Protein AF-A0A2H0YV54-F1 (afdb_monomer_lite)

Sequence (71 aa):
MPKEKKFAELFKELEDITQKFEDTTESDLDTSVKEFEHGLEIAQELKDRLQGIELRVKKIQAKYQQKNTYV

Secondary structure (DSSP, 8-state):
-PPPPPHHHHHHHHHHHHHHHHS-S---HHHHHHHHHHHHHHHHHHHHHHHHHHHHHHHHHHHHHHHTS--

Structure (mmCIF, N/CA/C/O backbone):
data_AF-A0A2H0YV54-F1
#
_entry.id   AF-A0A2H0YV54-F1
#
loop_
_atom_site.group_PDB
_atom_site.id
_atom_site.type_symbol
_atom_site.label_atom_id
_atom_site.label_alt_id
_atom_site.label_comp_id
_atom_site.label_asym_id
_atom_site.label_entity_id
_atom_site.label_seq_id
_atom_site.pdbx_PDB_ins_code
_atom_site.Cartn_x
_atom_site.Cartn_y
_atom_site.Cartn_z
_atom_site.occupancy
_atom_site.B_iso_or_equiv
_atom_site.auth_seq_id
_atom_site.auth_comp_id
_atom_site.auth_asym_id
_atom_site.auth_atom_id
_atom_site.pdbx_PDB_model_num
ATOM 1 N N . MET A 1 1 ? 12.552 -16.243 8.440 1.00 38.31 1 MET A N 1
ATOM 2 C CA . MET A 1 1 ? 11.213 -15.894 7.921 1.00 38.31 1 MET A CA 1
ATOM 3 C C . MET A 1 1 ? 11.288 -14.458 7.428 1.00 38.31 1 MET A C 1
ATOM 5 O O . MET A 1 1 ? 11.826 -13.647 8.181 1.00 38.31 1 MET A O 1
ATOM 9 N N . PRO A 1 2 ? 10.884 -14.144 6.187 1.00 49.06 2 PRO A N 1
ATOM 10 C CA . PRO A 1 2 ? 10.886 -12.761 5.722 1.00 49.06 2 PRO A CA 1
ATOM 11 C C . PRO A 1 2 ? 9.956 -11.940 6.622 1.00 49.06 2 PRO A C 1
ATOM 13 O O . PRO A 1 2 ? 8.889 -12.415 7.008 1.00 49.06 2 PRO A O 1
ATOM 16 N N . LYS A 1 3 ? 10.403 -10.752 7.042 1.00 60.44 3 LYS A N 1
ATOM 17 C CA . LYS A 1 3 ? 9.562 -9.838 7.819 1.00 60.44 3 LYS A CA 1
ATOM 18 C C . LYS A 1 3 ? 8.470 -9.329 6.889 1.00 60.44 3 LYS A C 1
ATOM 20 O O . LYS A 1 3 ? 8.782 -8.780 5.838 1.00 60.44 3 LYS A O 1
ATOM 25 N N . GLU A 1 4 ? 7.222 -9.538 7.279 1.00 74.19 4 GLU A N 1
ATOM 26 C CA . GLU A 1 4 ? 6.066 -8.962 6.602 1.00 74.19 4 GLU A CA 1
ATOM 27 C C . GLU A 1 4 ? 6.246 -7.436 6.503 1.00 74.19 4 GLU A C 1
ATOM 29 O O . GLU A 1 4 ? 6.583 -6.788 7.503 1.00 74.19 4 GLU A O 1
ATOM 34 N N . LYS A 1 5 ? 6.094 -6.874 5.297 1.00 83.56 5 LYS A N 1
ATOM 35 C CA . LYS A 1 5 ? 6.285 -5.437 5.061 1.00 83.56 5 LYS A CA 1
ATOM 36 C C . LYS A 1 5 ? 5.225 -4.635 5.821 1.00 83.56 5 LYS A C 1
ATOM 38 O O . LYS A 1 5 ? 4.078 -5.060 5.999 1.00 83.56 5 LYS A O 1
ATOM 43 N N . LYS A 1 6 ? 5.600 -3.449 6.297 1.00 93.19 6 LYS A N 1
ATOM 44 C CA . LYS A 1 6 ? 4.644 -2.527 6.926 1.00 93.19 6 LYS A CA 1
ATOM 45 C C . LYS A 1 6 ? 3.753 -1.896 5.858 1.00 93.19 6 LYS A C 1
ATOM 47 O O . LYS A 1 6 ? 4.174 -1.701 4.726 1.00 93.19 6 LYS A O 1
ATOM 52 N N . PHE A 1 7 ? 2.551 -1.469 6.254 1.00 94.25 7 PHE A N 1
ATOM 53 C CA . PHE A 1 7 ? 1.617 -0.783 5.350 1.00 94.25 7 PHE A CA 1
ATOM 54 C C . PHE A 1 7 ? 2.261 0.411 4.630 1.00 94.25 7 PHE A C 1
ATOM 56 O O . PHE A 1 7 ? 2.128 0.536 3.423 1.00 94.25 7 PHE A O 1
ATOM 63 N N . ALA A 1 8 ? 2.996 1.259 5.357 1.00 94.88 8 ALA A N 1
ATOM 64 C CA . ALA A 1 8 ? 3.656 2.428 4.772 1.00 94.88 8 ALA A CA 1
ATOM 65 C C . ALA A 1 8 ? 4.751 2.057 3.756 1.00 94.88 8 ALA A C 1
ATOM 67 O O . ALA A 1 8 ? 4.978 2.797 2.810 1.00 94.88 8 ALA A O 1
ATOM 68 N N . GLU A 1 9 ? 5.417 0.916 3.949 1.00 95.88 9 GLU A N 1
ATOM 69 C CA . GLU A 1 9 ? 6.450 0.424 3.032 1.00 95.88 9 GLU A CA 1
ATOM 70 C C . GLU A 1 9 ? 5.808 -0.092 1.738 1.00 95.88 9 GLU A C 1
ATOM 72 O O . GLU A 1 9 ? 6.247 0.283 0.659 1.00 95.88 9 GLU A O 1
ATOM 77 N N . LEU A 1 10 ? 4.723 -0.870 1.848 1.00 95.62 10 LEU A N 1
ATOM 78 C CA . LEU A 1 10 ? 3.932 -1.335 0.700 1.00 95.62 10 LEU A CA 1
ATOM 79 C C . LEU A 1 10 ? 3.299 -0.172 -0.069 1.00 95.62 10 LEU A C 1
ATOM 81 O O . LEU A 1 10 ? 3.329 -0.143 -1.292 1.00 95.62 10 LEU A O 1
ATOM 85 N N . PHE A 1 11 ? 2.742 0.808 0.644 1.00 96.94 11 PHE A N 1
ATOM 86 C CA . PHE A 1 11 ? 2.141 1.980 0.017 1.00 96.94 11 PHE A CA 1
ATOM 87 C C . PHE A 1 11 ? 3.182 2.792 -0.753 1.00 96.94 11 PHE A C 1
ATOM 89 O O . PHE A 1 11 ? 2.948 3.127 -1.909 1.00 96.94 11 PHE A O 1
ATOM 96 N N . LYS A 1 12 ? 4.359 3.016 -0.157 1.00 96.94 12 LYS A N 1
ATOM 97 C CA . LYS A 1 12 ? 5.451 3.701 -0.845 1.00 96.94 12 LYS A CA 1
ATOM 98 C C . LYS A 1 12 ? 5.936 2.934 -2.077 1.00 96.94 12 LYS A C 1
ATOM 100 O O . LYS A 1 12 ? 6.202 3.539 -3.105 1.00 96.94 12 LYS A O 1
ATOM 105 N N . GLU A 1 13 ? 6.021 1.612 -1.997 1.00 95.56 13 GLU A N 1
ATOM 106 C CA . GLU A 1 13 ? 6.402 0.786 -3.144 1.00 95.56 13 GLU A CA 1
ATOM 107 C C . GLU A 1 13 ? 5.396 0.899 -4.300 1.00 95.56 13 GLU A C 1
ATOM 109 O O . GLU A 1 13 ? 5.808 0.980 -5.453 1.00 95.56 13 GLU A O 1
ATOM 114 N N . LEU A 1 14 ? 4.094 0.982 -4.006 1.00 96.25 14 LEU A N 1
ATOM 115 C CA . LEU A 1 14 ? 3.062 1.229 -5.019 1.00 96.25 14 LEU A CA 1
ATOM 116 C C . LEU A 1 14 ? 3.181 2.627 -5.652 1.00 96.25 14 LEU A C 1
ATOM 118 O O . LEU A 1 14 ? 3.007 2.768 -6.865 1.00 96.25 14 LEU A O 1
ATOM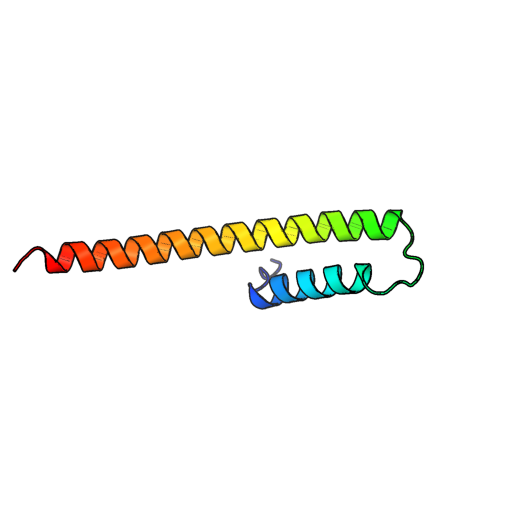 122 N N . GLU A 1 15 ? 3.485 3.653 -4.852 1.00 96.00 15 GLU A N 1
ATOM 123 C CA . GLU A 1 15 ? 3.752 5.011 -5.350 1.00 96.00 15 GLU A CA 1
ATOM 124 C C . GLU A 1 15 ? 4.977 5.027 -6.271 1.00 96.00 15 GLU A C 1
ATOM 126 O O . GLU A 1 15 ? 4.908 5.558 -7.377 1.00 96.00 15 GLU A O 1
ATOM 131 N N . ASP A 1 16 ? 6.067 4.379 -5.852 1.00 93.94 16 ASP A N 1
ATOM 132 C CA . ASP A 1 16 ? 7.305 4.306 -6.626 1.00 93.94 16 ASP A CA 1
ATOM 133 C C . ASP A 1 16 ? 7.088 3.544 -7.956 1.00 93.94 16 ASP A C 1
ATOM 135 O O . ASP A 1 16 ? 7.642 3.937 -8.981 1.00 93.94 16 ASP A O 1
ATOM 139 N N . ILE A 1 17 ? 6.259 2.487 -7.979 1.00 91.88 17 ILE A N 1
ATOM 140 C CA . ILE A 1 17 ? 5.851 1.797 -9.221 1.00 91.88 17 ILE A CA 1
ATOM 141 C C . ILE A 1 17 ? 5.067 2.743 -10.130 1.00 91.88 17 ILE A C 1
ATOM 143 O O . ILE A 1 17 ? 5.369 2.840 -11.314 1.00 91.88 17 ILE A O 1
ATOM 147 N N . THR A 1 18 ? 4.084 3.457 -9.582 1.00 91.31 18 THR A N 1
ATOM 148 C CA . THR A 1 18 ? 3.243 4.385 -10.354 1.00 91.31 18 THR A CA 1
ATOM 149 C C . THR A 1 18 ? 4.089 5.482 -10.996 1.00 91.31 18 THR A C 1
ATOM 151 O O . THR A 1 18 ? 3.939 5.760 -12.182 1.00 91.31 18 THR A O 1
ATOM 154 N N . GLN A 1 19 ? 5.044 6.032 -10.245 1.00 90.50 19 GLN A N 1
ATOM 155 C CA . GLN A 1 19 ? 5.948 7.068 -10.735 1.00 90.50 19 GLN A CA 1
ATOM 156 C C . GLN A 1 19 ? 6.777 6.601 -11.944 1.00 90.50 19 GLN A C 1
ATOM 158 O O . GLN A 1 19 ? 6.949 7.355 -12.899 1.00 90.50 19 GLN A O 1
ATOM 163 N N . LYS A 1 20 ? 7.229 5.341 -11.965 1.00 87.19 20 LYS A N 1
ATOM 164 C CA . LYS A 1 20 ? 7.975 4.791 -13.111 1.00 87.19 20 LYS A CA 1
ATOM 165 C C . LYS A 1 20 ? 7.161 4.739 -14.405 1.00 87.19 20 LYS A C 1
ATOM 167 O O . LYS A 1 20 ? 7.747 4.820 -15.479 1.00 87.19 20 LYS A O 1
ATOM 172 N N . PHE A 1 21 ? 5.836 4.606 -14.321 1.00 84.75 21 PHE A N 1
ATOM 173 C CA . PHE A 1 21 ? 4.963 4.662 -15.499 1.00 84.75 21 PHE A CA 1
ATOM 174 C C . PHE A 1 21 ? 4.757 6.091 -16.016 1.00 84.75 21 PHE A C 1
ATOM 176 O O . PHE A 1 21 ? 4.443 6.274 -17.192 1.00 84.75 21 PHE A O 1
ATOM 183 N N . GLU A 1 22 ? 4.911 7.096 -15.153 1.00 82.12 22 GLU A N 1
ATOM 184 C CA . GLU A 1 22 ? 4.768 8.513 -15.504 1.00 82.12 22 GLU A CA 1
ATOM 185 C C . GLU A 1 22 ? 6.058 9.086 -16.113 1.00 82.12 22 GLU A C 1
ATOM 187 O O . GLU A 1 22 ? 6.010 9.981 -16.963 1.00 82.12 22 GLU A O 1
ATOM 192 N N . ASP A 1 23 ? 7.210 8.527 -15.742 1.00 78.75 23 ASP A N 1
ATOM 193 C CA . ASP A 1 23 ? 8.510 8.880 -16.299 1.00 78.75 23 ASP A CA 1
ATOM 194 C C . ASP A 1 23 ? 8.663 8.294 -17.723 1.00 78.75 23 ASP A C 1
ATOM 196 O O . ASP A 1 23 ? 9.099 7.164 -17.925 1.00 78.75 23 ASP A O 1
ATOM 200 N N . THR A 1 24 ? 8.297 9.093 -18.736 1.00 58.19 24 THR A N 1
ATOM 201 C CA . THR A 1 24 ? 8.290 8.829 -20.204 1.00 58.19 24 THR A CA 1
ATOM 202 C C . THR A 1 24 ? 9.630 8.438 -20.872 1.00 58.19 24 THR A C 1
ATOM 204 O O . THR A 1 24 ? 9.874 8.745 -22.039 1.00 58.19 24 THR A O 1
ATOM 207 N N . THR A 1 25 ? 10.535 7.761 -20.179 1.00 62.41 25 THR A N 1
ATOM 208 C CA . THR A 1 25 ? 11.650 7.042 -20.812 1.00 62.41 25 THR A CA 1
ATOM 209 C C . THR A 1 25 ? 11.140 5.688 -21.272 1.00 62.41 25 THR A C 1
ATOM 211 O O . THR A 1 25 ? 10.607 4.966 -20.441 1.00 62.41 25 THR A O 1
ATOM 214 N N . GLU A 1 26 ? 11.278 5.374 -22.568 1.00 60.56 26 GLU A N 1
ATOM 215 C CA . GLU A 1 26 ? 10.865 4.115 -23.213 1.00 60.56 26 GLU A CA 1
ATOM 216 C C . GLU A 1 26 ? 11.102 2.903 -22.300 1.00 60.56 26 GLU A C 1
ATOM 218 O O . GLU A 1 26 ? 12.192 2.331 -22.256 1.00 60.56 26 GLU A O 1
ATOM 223 N N . SER A 1 27 ? 10.084 2.543 -21.520 1.00 60.19 27 SER A N 1
ATOM 224 C CA . SER A 1 27 ? 10.124 1.349 -20.703 1.00 60.19 27 SER A CA 1
ATOM 225 C C . SER A 1 27 ? 9.836 0.187 -21.636 1.00 60.19 27 SER A C 1
ATOM 227 O 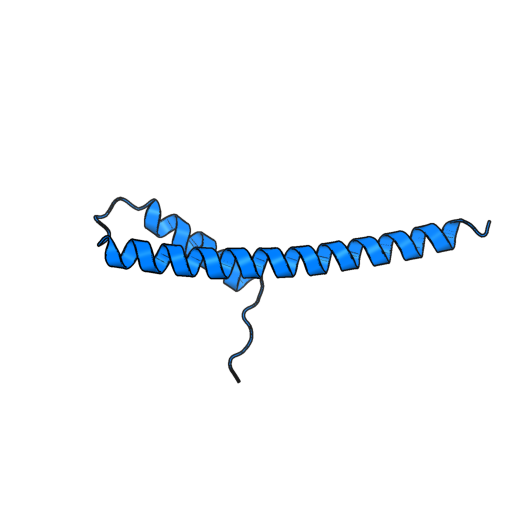O . SER A 1 27 ? 8.873 0.187 -22.404 1.00 60.19 27 SER A O 1
ATOM 229 N N . ASP A 1 28 ? 10.743 -0.780 -21.622 1.00 78.94 28 ASP A N 1
ATOM 230 C CA . ASP A 1 28 ? 10.541 -2.064 -22.267 1.00 78.94 28 ASP A CA 1
ATOM 231 C C . ASP A 1 28 ? 9.191 -2.645 -21.809 1.00 78.94 28 ASP A C 1
ATOM 233 O O . ASP A 1 28 ? 8.961 -2.798 -20.608 1.00 78.94 28 ASP A O 1
ATOM 237 N N . LEU A 1 29 ? 8.292 -2.934 -22.758 1.00 79.25 29 LEU A N 1
ATOM 238 C CA . LEU A 1 29 ? 6.906 -3.337 -22.481 1.00 79.25 29 LEU A CA 1
ATOM 239 C C . LEU A 1 29 ? 6.835 -4.542 -21.533 1.00 79.25 29 LEU A C 1
ATOM 241 O O . LEU A 1 29 ? 5.962 -4.591 -20.668 1.00 79.25 29 LEU A O 1
ATOM 245 N N . ASP A 1 30 ? 7.773 -5.483 -21.650 1.00 85.06 30 ASP A N 1
ATOM 246 C CA . ASP A 1 30 ? 7.849 -6.655 -20.772 1.00 85.06 30 ASP A CA 1
ATOM 247 C C . ASP A 1 30 ? 8.172 -6.272 -19.320 1.00 85.06 30 ASP A C 1
ATOM 249 O O . ASP A 1 30 ? 7.685 -6.899 -18.374 1.00 85.06 30 ASP A O 1
ATOM 253 N N . THR A 1 31 ? 8.984 -5.234 -19.125 1.00 84.69 31 THR A N 1
ATOM 254 C CA . THR A 1 31 ? 9.290 -4.686 -17.801 1.00 84.69 31 THR A CA 1
ATOM 255 C C . THR A 1 31 ? 8.071 -3.965 -17.229 1.00 84.69 31 THR A C 1
ATOM 257 O O . THR A 1 31 ? 7.700 -4.218 -16.083 1.00 84.69 31 THR A O 1
ATOM 260 N N . SER A 1 32 ? 7.383 -3.161 -18.041 1.00 86.12 32 SER A N 1
ATOM 261 C CA . SER A 1 32 ? 6.154 -2.461 -17.647 1.00 86.12 32 SER A CA 1
ATOM 262 C C . SER A 1 32 ? 5.035 -3.427 -17.244 1.00 86.12 32 SER A C 1
ATOM 264 O O . SER A 1 32 ? 4.348 -3.195 -16.252 1.00 86.12 32 SER A O 1
ATOM 266 N N . VAL A 1 33 ? 4.861 -4.543 -17.961 1.00 90.69 33 VAL A N 1
ATOM 267 C CA . VAL A 1 33 ? 3.856 -5.563 -17.610 1.00 90.69 33 VAL A CA 1
ATOM 268 C C . VAL A 1 33 ? 4.165 -6.196 -16.250 1.00 90.69 33 VAL A C 1
ATOM 270 O O . VAL A 1 33 ? 3.264 -6.318 -15.423 1.00 90.69 33 VAL A O 1
ATOM 273 N N . LYS A 1 34 ? 5.432 -6.521 -15.967 1.00 91.81 34 LYS A N 1
ATOM 274 C CA . LYS A 1 34 ? 5.835 -7.081 -14.663 1.00 91.81 34 LYS A CA 1
ATOM 275 C C . LYS A 1 34 ? 5.637 -6.096 -13.514 1.00 91.81 34 LYS A C 1
ATOM 277 O O . LYS A 1 34 ? 5.180 -6.484 -12.442 1.00 91.81 34 LYS A O 1
ATOM 282 N N . GLU A 1 35 ? 5.978 -4.825 -13.7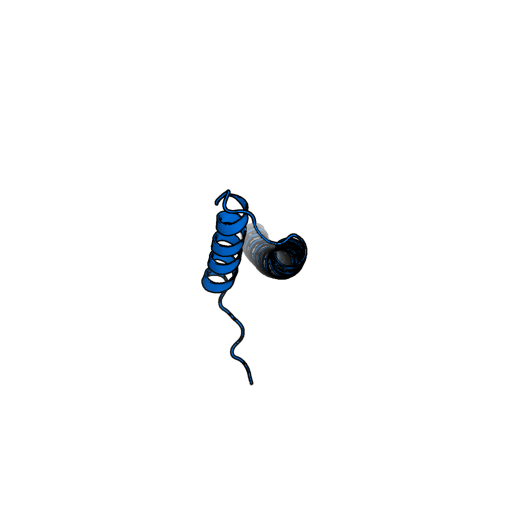21 1.00 91.81 35 GLU A N 1
ATOM 283 C CA . GLU A 1 35 ? 5.762 -3.786 -12.709 1.00 91.81 35 GLU A CA 1
ATOM 284 C C . GLU A 1 35 ? 4.270 -3.550 -12.450 1.00 91.81 35 GLU A C 1
ATOM 286 O O . GLU A 1 35 ? 3.876 -3.323 -11.307 1.00 91.81 35 GLU A O 1
ATOM 291 N N . PHE A 1 36 ? 3.431 -3.681 -13.479 1.00 91.75 36 PHE A N 1
ATOM 292 C CA . PHE A 1 36 ? 1.981 -3.591 -13.346 1.00 91.75 36 PHE A CA 1
ATOM 293 C C . PHE A 1 36 ? 1.398 -4.758 -12.538 1.00 91.75 36 PHE A C 1
ATOM 295 O O . PHE A 1 36 ? 0.607 -4.528 -11.621 1.00 91.75 36 PHE A O 1
ATOM 302 N N . GLU A 1 37 ? 1.805 -5.997 -12.834 1.00 95.81 37 GLU A N 1
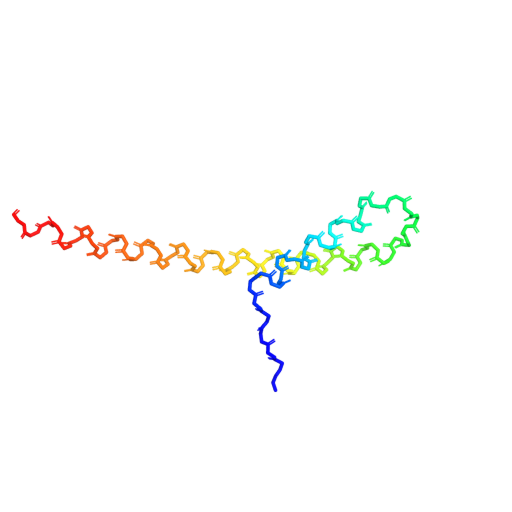ATOM 303 C CA . GLU A 1 37 ? 1.402 -7.181 -12.062 1.00 95.81 37 GLU A CA 1
ATOM 304 C C . GLU A 1 37 ? 1.790 -7.033 -10.585 1.00 95.81 37 GLU A C 1
ATOM 306 O O . GLU A 1 37 ? 0.942 -7.183 -9.704 1.00 95.81 37 GLU A O 1
ATOM 311 N N . HIS A 1 38 ? 3.034 -6.628 -10.315 1.00 95.06 38 HIS A N 1
ATOM 312 C CA . HIS A 1 38 ? 3.517 -6.382 -8.953 1.00 95.06 38 HIS A CA 1
ATOM 313 C C . HIS A 1 38 ? 2.744 -5.254 -8.250 1.00 95.06 38 HIS A C 1
ATOM 315 O O . HIS A 1 38 ? 2.361 -5.371 -7.084 1.00 95.06 38 HIS A O 1
ATOM 321 N N . GLY A 1 39 ? 2.442 -4.170 -8.969 1.00 95.75 39 GLY A N 1
ATOM 322 C CA . GLY A 1 39 ? 1.609 -3.082 -8.460 1.00 95.75 39 GLY A CA 1
ATOM 323 C C . GLY A 1 39 ? 0.204 -3.549 -8.063 1.00 95.75 39 GLY A C 1
ATOM 324 O O . GLY A 1 39 ? -0.306 -3.144 -7.015 1.00 95.75 39 GLY A O 1
ATOM 325 N N . LEU A 1 40 ? -0.410 -4.442 -8.848 1.00 97.25 40 LEU A N 1
ATOM 326 C CA . LEU A 1 40 ? -1.713 -5.029 -8.519 1.00 97.25 40 LEU A CA 1
ATOM 327 C C . LEU A 1 40 ? -1.659 -5.915 -7.273 1.00 97.25 40 LEU A C 1
ATOM 329 O O . LEU A 1 40 ? -2.573 -5.843 -6.447 1.00 97.25 40 LEU A O 1
ATOM 333 N N . GLU A 1 41 ? -0.604 -6.713 -7.109 1.00 97.25 41 GLU A N 1
ATOM 334 C CA . GLU A 1 41 ? -0.410 -7.534 -5.909 1.00 97.25 41 GLU A CA 1
ATOM 335 C C . GLU A 1 41 ? -0.331 -6.662 -4.649 1.00 97.25 41 GLU A C 1
ATOM 337 O O . GLU A 1 41 ? -1.063 -6.894 -3.680 1.00 97.25 41 GLU A O 1
ATOM 342 N N . ILE A 1 42 ? 0.475 -5.596 -4.688 1.00 97.25 42 ILE A N 1
ATOM 343 C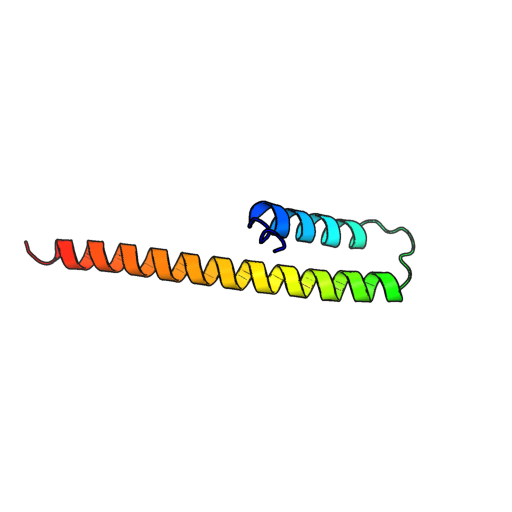 CA . ILE A 1 42 ? 0.600 -4.646 -3.576 1.00 97.25 42 ILE A CA 1
ATOM 344 C C . ILE A 1 42 ? -0.736 -3.949 -3.295 1.00 97.25 42 ILE A C 1
ATOM 346 O O . ILE A 1 42 ? -1.151 -3.832 -2.138 1.00 97.25 42 ILE A O 1
ATOM 350 N N . ALA A 1 43 ? -1.432 -3.485 -4.336 1.00 96.62 43 ALA A N 1
ATOM 351 C CA . ALA A 1 43 ? -2.714 -2.805 -4.186 1.00 96.62 43 ALA A CA 1
ATOM 352 C C . ALA A 1 43 ? -3.771 -3.715 -3.542 1.00 96.62 43 ALA A C 1
ATOM 354 O O . ALA A 1 43 ? -4.531 -3.269 -2.673 1.00 96.62 43 ALA A O 1
ATOM 355 N N . GLN A 1 44 ? -3.801 -4.993 -3.929 1.00 97.69 44 GLN A N 1
ATOM 356 C CA . GLN A 1 44 ? -4.693 -5.987 -3.342 1.00 97.69 44 GLN A CA 1
ATOM 357 C C . GLN A 1 44 ? -4.367 -6.213 -1.858 1.00 97.69 44 GLN A C 1
ATOM 359 O O . GLN A 1 44 ? -5.269 -6.167 -1.020 1.00 97.69 44 GLN A O 1
ATOM 364 N N . GLU A 1 45 ? -3.088 -6.340 -1.504 1.00 96.69 45 GLU A N 1
ATOM 365 C CA . GLU A 1 45 ? -2.672 -6.498 -0.110 1.00 96.69 45 GLU A CA 1
ATOM 366 C C . GLU A 1 45 ? -3.031 -5.273 0.756 1.00 96.69 45 GLU A C 1
ATOM 368 O O . GLU A 1 45 ? -3.555 -5.408 1.869 1.00 96.69 45 GLU A O 1
ATOM 373 N N . LEU A 1 46 ? -2.795 -4.058 0.249 1.00 97.25 46 LEU A N 1
ATOM 374 C CA . LEU A 1 46 ? -3.173 -2.816 0.930 1.00 97.25 46 LEU A CA 1
ATOM 375 C C . LEU A 1 46 ? -4.687 -2.751 1.169 1.00 97.25 46 LEU A C 1
ATOM 377 O O . LEU A 1 46 ? -5.125 -2.404 2.271 1.00 97.25 46 LEU A O 1
ATOM 381 N N . LYS A 1 47 ? -5.486 -3.122 0.163 1.00 97.38 47 LYS A N 1
ATOM 382 C CA . LYS A 1 47 ? -6.950 -3.165 0.250 1.00 97.38 47 LYS A CA 1
ATOM 383 C C . LYS A 1 47 ? -7.425 -4.137 1.329 1.00 97.38 47 LYS A C 1
ATOM 385 O O . LYS A 1 47 ? -8.269 -3.758 2.144 1.00 97.38 47 LYS A O 1
ATOM 390 N N . ASP A 1 48 ? -6.864 -5.340 1.387 1.00 97.38 48 ASP A N 1
ATOM 391 C CA . ASP A 1 48 ? -7.251 -6.351 2.377 1.00 97.38 48 ASP A CA 1
ATOM 392 C C . ASP A 1 48 ? -6.915 -5.900 3.806 1.00 97.38 48 ASP A C 1
ATOM 394 O O . ASP A 1 48 ? -7.731 -6.030 4.729 1.00 97.38 48 ASP A O 1
ATOM 398 N N . ARG A 1 49 ? -5.750 -5.263 3.991 1.00 96.38 49 ARG A N 1
ATOM 399 C CA . ARG A 1 49 ? -5.362 -4.656 5.273 1.00 96.38 49 ARG A CA 1
ATOM 400 C C . ARG A 1 49 ? -6.341 -3.554 5.690 1.00 96.38 49 ARG A C 1
ATOM 402 O O . ARG A 1 49 ? -6.767 -3.529 6.848 1.00 96.38 49 ARG A O 1
ATOM 409 N N . LEU A 1 50 ? -6.738 -2.674 4.766 1.00 97.44 50 LEU A N 1
ATOM 410 C CA . LEU A 1 50 ? -7.711 -1.609 5.038 1.00 97.44 50 LEU A CA 1
ATOM 411 C C . LEU A 1 50 ? -9.085 -2.166 5.417 1.00 97.44 50 LEU A C 1
ATOM 413 O O . LEU A 1 50 ? -9.668 -1.710 6.401 1.00 97.44 50 LEU A O 1
ATOM 417 N N . GLN A 1 51 ? -9.573 -3.190 4.714 1.00 97.25 51 GLN A N 1
ATOM 418 C CA . GLN A 1 51 ? -10.833 -3.858 5.054 1.00 97.25 51 GLN A CA 1
ATOM 419 C C . GLN A 1 51 ? -10.788 -4.476 6.458 1.00 97.25 51 GLN A C 1
ATOM 421 O O . GLN A 1 51 ? -11.732 -4.328 7.240 1.00 97.25 51 GLN A O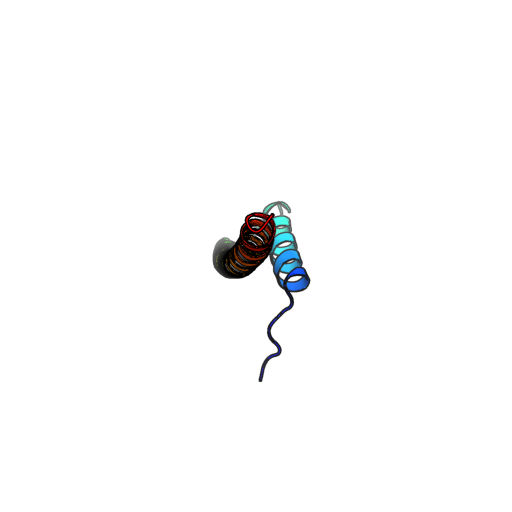 1
ATOM 426 N N . GLY A 1 52 ? -9.674 -5.115 6.827 1.00 95.62 52 GLY A N 1
ATOM 427 C CA . GLY A 1 52 ? -9.474 -5.640 8.178 1.00 95.62 52 GLY A CA 1
ATOM 428 C C . GLY A 1 52 ? -9.561 -4.552 9.256 1.00 95.62 52 GLY A C 1
ATOM 429 O O . GLY A 1 52 ? -10.207 -4.742 10.295 1.00 95.62 52 GLY A O 1
ATOM 430 N N . ILE A 1 53 ? -8.963 -3.385 8.999 1.00 96.75 53 ILE A N 1
ATOM 431 C CA . ILE A 1 53 ? -9.048 -2.222 9.892 1.00 96.75 53 ILE A CA 1
ATOM 432 C C . ILE A 1 53 ? -10.474 -1.665 9.947 1.00 96.75 53 ILE A C 1
ATOM 434 O O . ILE A 1 53 ? -10.975 -1.418 11.046 1.00 96.75 53 ILE A O 1
ATOM 438 N N . GLU A 1 54 ? -11.160 -1.531 8.814 1.00 96.88 54 GLU A N 1
ATOM 439 C CA . GLU A 1 54 ? -12.546 -1.057 8.754 1.00 96.88 54 GLU A CA 1
ATOM 440 C C . GLU A 1 54 ? -13.480 -1.944 9.594 1.00 96.88 54 GLU A C 1
ATOM 442 O O . GLU A 1 54 ? -14.255 -1.448 10.418 1.00 96.88 54 GLU A O 1
ATOM 447 N N . LEU A 1 55 ? -13.355 -3.268 9.464 1.00 97.31 55 LEU A N 1
ATOM 448 C CA . LEU A 1 55 ? -14.112 -4.228 10.270 1.00 97.31 55 LEU A CA 1
ATOM 449 C C . LEU A 1 55 ? -13.818 -4.074 11.767 1.00 97.31 55 LEU A C 1
ATOM 451 O O . LEU A 1 55 ? -14.728 -4.167 12.597 1.00 97.31 55 LEU A O 1
ATOM 455 N N . ARG A 1 56 ? -12.558 -3.822 12.134 1.00 96.94 56 ARG A N 1
ATOM 456 C CA . ARG A 1 56 ? -12.170 -3.584 13.528 1.00 96.94 56 ARG A CA 1
ATOM 457 C C . ARG A 1 56 ? -12.779 -2.288 14.066 1.00 96.94 56 ARG A C 1
ATOM 459 O O . ARG A 1 56 ? -13.302 -2.300 15.180 1.00 96.94 56 ARG A O 1
ATOM 466 N N . VAL A 1 57 ? -12.767 -1.208 13.285 1.00 97.06 57 VAL A N 1
ATOM 467 C CA . VAL A 1 57 ? -13.396 0.074 13.646 1.00 97.06 57 VAL A CA 1
ATOM 468 C C . VAL A 1 57 ? -14.903 -0.098 13.836 1.00 97.06 57 VAL A C 1
ATOM 470 O O . VAL A 1 57 ? -15.428 0.302 14.876 1.00 97.06 57 VAL A O 1
ATOM 473 N N . LYS A 1 58 ? -15.586 -0.784 12.911 1.00 96.62 58 LYS A N 1
ATOM 474 C CA . LYS A 1 58 ? -17.023 -1.093 13.019 1.00 96.62 58 LYS A CA 1
ATOM 475 C C . LYS A 1 58 ? -17.357 -1.864 14.300 1.00 96.62 58 LYS A C 1
ATOM 477 O O . LYS A 1 58 ? -18.299 -1.511 15.006 1.00 96.62 58 LYS A O 1
ATOM 482 N N . LYS A 1 59 ? -16.555 -2.876 14.658 1.00 96.50 59 LYS A N 1
ATOM 483 C CA . LYS A 1 59 ? -16.725 -3.633 15.915 1.00 96.50 59 LYS A CA 1
ATOM 484 C C . LYS A 1 59 ? -16.550 -2.754 17.155 1.00 96.50 59 LYS A C 1
ATOM 486 O O . LYS A 1 59 ? -17.298 -2.906 18.120 1.00 96.50 59 LYS A O 1
ATOM 491 N N . ILE A 1 60 ? -15.578 -1.840 17.138 1.00 95.50 60 ILE A N 1
ATOM 492 C CA . ILE A 1 60 ? -15.371 -0.876 18.225 1.00 95.50 60 ILE A CA 1
ATOM 493 C C . ILE A 1 60 ? -16.606 0.019 18.356 1.00 95.50 60 ILE A C 1
ATOM 495 O O . ILE A 1 60 ? -17.181 0.091 19.439 1.00 95.50 60 ILE A O 1
ATOM 499 N N . GLN A 1 61 ? -17.063 0.634 17.264 1.00 94.25 61 GLN A N 1
ATOM 500 C CA . GLN A 1 61 ? -18.246 1.502 17.265 1.00 94.25 61 GLN A CA 1
ATOM 501 C C . GLN A 1 61 ? -19.491 0.779 17.797 1.00 94.25 61 GLN A C 1
ATOM 503 O O . GLN A 1 61 ? -20.149 1.298 18.697 1.00 94.25 61 GLN A O 1
ATOM 508 N N . ALA A 1 62 ? -19.757 -0.445 17.330 1.00 94.69 62 ALA A N 1
ATOM 509 C CA . ALA A 1 62 ? -20.884 -1.252 17.797 1.00 94.69 62 ALA A CA 1
ATOM 510 C C . ALA A 1 62 ? -20.820 -1.531 19.310 1.00 94.69 62 ALA A C 1
ATOM 512 O O . ALA A 1 62 ? -21.826 -1.405 20.007 1.00 94.69 62 ALA A O 1
ATOM 513 N N . LYS A 1 63 ? -19.628 -1.839 19.843 1.00 92.94 63 LYS A N 1
ATOM 514 C CA . LYS A 1 63 ? -19.422 -2.057 21.285 1.00 92.94 63 LYS A CA 1
ATOM 515 C C . LYS A 1 63 ? -19.765 -0.813 22.112 1.00 92.94 63 LYS A C 1
ATOM 517 O O . LYS A 1 63 ? -20.351 -0.941 23.185 1.00 92.94 63 LYS A O 1
ATOM 522 N N . TYR A 1 64 ? -19.399 0.378 21.641 1.00 91.94 64 TYR A N 1
ATOM 523 C CA . TYR A 1 64 ? -19.699 1.628 22.348 1.00 91.94 64 TYR A CA 1
ATOM 524 C C . TYR A 1 64 ? -21.159 2.066 22.186 1.00 91.94 64 TYR A C 1
ATOM 526 O O . TYR A 1 64 ? -21.730 2.582 23.142 1.00 91.94 64 TYR A O 1
ATOM 534 N N . GLN A 1 65 ? -21.788 1.799 21.038 1.00 84.19 65 GLN A N 1
ATOM 535 C CA . GLN A 1 65 ? -23.221 2.036 20.841 1.00 84.19 65 GLN A CA 1
ATOM 536 C C . GLN A 1 65 ? -24.075 1.148 21.760 1.00 84.19 65 GLN A C 1
ATOM 538 O O . GLN A 1 65 ? -24.935 1.670 22.459 1.00 84.19 65 GLN A O 1
ATOM 543 N N . GLN A 1 66 ? -23.781 -0.157 21.851 1.00 70.00 66 GLN A N 1
ATOM 544 C CA . GLN A 1 66 ? -24.487 -1.077 22.759 1.00 70.00 66 GLN A CA 1
ATOM 545 C C . GLN A 1 66 ? -24.323 -0.699 24.237 1.00 70.00 66 GLN A C 1
ATOM 547 O O . GLN A 1 66 ? -25.247 -0.864 25.029 1.00 70.00 66 GLN A O 1
ATOM 552 N N . LYS A 1 67 ? -23.159 -0.162 24.625 1.00 63.34 67 LYS A N 1
ATOM 553 C CA . LYS A 1 67 ? -22.906 0.270 26.006 1.00 63.34 67 LYS A CA 1
ATOM 554 C C . LYS A 1 67 ? -23.745 1.493 26.412 1.00 63.34 67 LYS A C 1
ATOM 556 O O . LYS A 1 67 ? -23.960 1.692 27.601 1.00 63.34 67 LYS A O 1
ATOM 561 N N . ASN A 1 68 ? -24.228 2.283 25.450 1.00 59.31 68 ASN A N 1
ATOM 562 C CA . ASN A 1 68 ? -24.970 3.522 25.696 1.00 59.31 68 ASN A CA 1
ATOM 563 C C . ASN A 1 68 ? -26.502 3.345 25.704 1.00 59.31 68 ASN A C 1
ATOM 565 O O . ASN A 1 68 ? -27.215 4.314 25.927 1.00 59.31 68 ASN A O 1
ATOM 569 N N . THR A 1 69 ? -27.013 2.134 25.448 1.00 56.69 69 THR A N 1
ATOM 570 C CA . THR A 1 69 ? -28.459 1.818 25.434 1.00 56.69 69 THR A CA 1
ATOM 571 C C . THR A 1 69 ? -28.968 1.278 26.783 1.00 56.69 69 THR A C 1
ATOM 573 O O . THR A 1 69 ? -30.138 0.940 26.910 1.00 56.69 69 THR A O 1
ATOM 576 N N . TYR A 1 70 ? -28.109 1.216 27.806 1.00 51.94 70 TYR A N 1
ATOM 577 C CA . TYR A 1 70 ? -28.472 0.871 29.189 1.00 51.94 70 TYR A CA 1
ATOM 578 C C . TYR A 1 70 ? -28.470 2.115 30.093 1.00 51.94 70 TYR A C 1
ATOM 580 O O . TYR A 1 70 ? -27.789 2.134 31.121 1.00 51.94 70 TYR A O 1
ATOM 588 N N . VAL A 1 71 ? -29.184 3.165 29.681 1.00 46.56 71 VAL A N 1
ATOM 589 C CA . VAL A 1 71 ? -29.504 4.335 30.515 1.00 46.56 71 VAL A CA 1
ATOM 590 C C . VAL A 1 71 ? -30.995 4.600 30.413 1.00 46.56 71 VAL A C 1
ATOM 592 O O . VAL A 1 71 ? -31.493 4.596 29.265 1.00 46.56 71 VAL A O 1
#

Organism: NCBI:txid2014245

Foldseek 3Di:
DDPDDDLVRLVVLLVVLVVVVVPPDPDDVVNNVVSVVVSVVSVVVNVVVVVVVVVVVVVVVVVVVVVVVPD

InterPro domains:
  IPR003761 Exonuclease VII, small subunit [PF02609] (7-59)
  IPR003761 Exonuclease VII, small subunit [TIGR01280] (7-62)
  IPR037004 Exonuclease VII, small subunit superfamily [G3DSA:1.10.287.1040] (1-69)
  IPR037004 Exonuclease VII, small subunit superfamily [SSF116842] (3-65)

Radius of gyration: 19.13 Å; chains: 1; bounding box: 41×25×54 Å

pLDDT: mean 86.06, std 15.25, range [38.31, 97.69]